Protein AF-A0A963T341-F1 (afdb_monomer_lite)

Structure (mmCIF, N/CA/C/O backbone):
data_AF-A0A963T341-F1
#
_entry.id   AF-A0A963T341-F1
#
loop_
_atom_site.group_PDB
_atom_site.id
_atom_site.type_symbol
_atom_site.label_atom_id
_atom_site.label_alt_id
_atom_site.label_comp_id
_atom_site.label_asym_id
_atom_site.label_entity_id
_atom_site.label_seq_id
_atom_site.pdbx_PDB_ins_code
_atom_site.Cartn_x
_atom_site.Cartn_y
_atom_site.Cartn_z
_atom_site.occupancy
_atom_site.B_iso_or_equiv
_atom_site.auth_seq_id
_atom_site.auth_comp_id
_atom_site.auth_asym_id
_atom_site.auth_atom_id
_atom_site.pdbx_PDB_model_num
ATOM 1 N N . MET A 1 1 ? 46.491 -10.789 -45.913 1.00 52.66 1 MET A N 1
ATOM 2 C CA . MET A 1 1 ? 45.527 -9.665 -45.898 1.00 52.66 1 MET A CA 1
ATOM 3 C C . MET A 1 1 ? 44.398 -10.041 -44.957 1.00 52.66 1 MET A C 1
ATOM 5 O O . MET A 1 1 ? 43.863 -11.130 -45.109 1.00 52.66 1 MET A O 1
ATOM 9 N N . ASN A 1 2 ? 44.123 -9.222 -43.940 1.00 70.62 2 ASN A N 1
ATOM 10 C CA . ASN A 1 2 ? 43.160 -9.547 -42.882 1.00 70.62 2 ASN A CA 1
ATOM 11 C C . ASN A 1 2 ? 41.749 -9.107 -43.310 1.00 70.62 2 ASN A C 1
ATOM 13 O O . ASN A 1 2 ? 41.614 -8.061 -43.945 1.00 70.62 2 ASN A O 1
ATOM 17 N N . ALA A 1 3 ? 40.703 -9.861 -42.967 1.00 64.12 3 ALA A N 1
ATOM 18 C CA . ALA A 1 3 ? 39.331 -9.572 -43.413 1.00 64.12 3 ALA A CA 1
ATOM 19 C C . ALA A 1 3 ? 38.858 -8.154 -43.022 1.00 64.12 3 ALA A C 1
ATOM 21 O O . ALA A 1 3 ? 38.181 -7.491 -43.803 1.00 64.12 3 ALA A O 1
ATOM 22 N N . GLN A 1 4 ? 39.313 -7.648 -41.870 1.00 62.16 4 GLN A N 1
ATOM 23 C CA . GLN A 1 4 ? 39.068 -6.272 -41.423 1.00 62.16 4 GLN A CA 1
ATOM 24 C C . GLN A 1 4 ? 39.615 -5.212 -42.390 1.00 62.16 4 GLN A C 1
ATOM 26 O O . GLN A 1 4 ? 38.908 -4.275 -42.730 1.00 62.16 4 GLN A O 1
ATOM 31 N N . SER A 1 5 ? 40.833 -5.397 -42.912 1.00 65.94 5 SER A N 1
ATOM 32 C CA . SER A 1 5 ? 41.444 -4.435 -43.845 1.00 65.94 5 SER A CA 1
ATOM 33 C C . SER A 1 5 ? 40.749 -4.376 -45.209 1.00 65.94 5 SER A C 1
ATOM 35 O O . SER A 1 5 ? 40.809 -3.355 -45.882 1.00 65.94 5 SER A O 1
ATOM 37 N N . VAL A 1 6 ? 40.069 -5.454 -45.615 1.00 65.69 6 VAL A N 1
ATOM 38 C CA . VAL A 1 6 ? 39.285 -5.492 -46.860 1.00 65.69 6 VAL A CA 1
ATOM 39 C C . VAL A 1 6 ? 37.915 -4.835 -46.656 1.00 65.69 6 VAL A C 1
ATOM 41 O O . VAL A 1 6 ? 37.439 -4.134 -47.541 1.00 65.69 6 VAL A O 1
ATOM 44 N N . LEU A 1 7 ? 37.304 -5.004 -45.480 1.00 61.38 7 LEU A N 1
ATOM 45 C CA . LEU A 1 7 ? 36.033 -4.362 -45.125 1.00 61.38 7 LEU A CA 1
ATOM 46 C C . LEU A 1 7 ? 36.165 -2.846 -44.923 1.00 61.38 7 LEU A C 1
ATOM 48 O O . LEU A 1 7 ? 35.280 -2.103 -45.352 1.00 61.38 7 LEU A O 1
ATOM 52 N N . ASP A 1 8 ? 37.276 -2.386 -44.343 1.00 66.88 8 ASP A N 1
ATOM 53 C CA . ASP A 1 8 ? 37.587 -0.955 -44.233 1.00 66.88 8 ASP A CA 1
ATOM 54 C C . ASP A 1 8 ? 37.885 -0.333 -45.606 1.00 66.88 8 ASP A C 1
ATOM 56 O O . ASP A 1 8 ? 37.411 0.760 -45.903 1.00 66.88 8 ASP A O 1
ATOM 60 N N . ALA A 1 9 ? 38.586 -1.048 -46.496 1.00 58.72 9 ALA A N 1
ATOM 61 C CA . ALA A 1 9 ? 38.889 -0.564 -47.848 1.00 58.72 9 ALA A CA 1
ATOM 62 C C . ALA A 1 9 ? 37.650 -0.440 -48.762 1.00 58.72 9 ALA A C 1
ATOM 64 O O . ALA A 1 9 ? 37.675 0.327 -49.721 1.00 58.72 9 ALA A O 1
ATOM 65 N N . ILE A 1 10 ? 36.568 -1.173 -48.468 1.00 63.72 10 ILE A N 1
ATOM 66 C CA . ILE A 1 10 ? 35.279 -1.102 -49.186 1.00 63.72 10 ILE A CA 1
ATOM 67 C C . ILE A 1 10 ? 34.326 -0.074 -48.523 1.00 63.72 10 ILE A C 1
ATOM 69 O O . ILE A 1 10 ? 33.217 0.152 -49.000 1.00 63.72 10 ILE A O 1
ATOM 73 N N . GLY A 1 11 ? 34.739 0.584 -47.428 1.00 62.91 11 GLY A N 1
ATOM 74 C CA . GLY A 1 11 ? 33.918 1.559 -46.691 1.00 62.91 11 GLY A CA 1
ATOM 75 C C . GLY A 1 11 ? 32.766 0.937 -45.887 1.00 62.91 11 GLY A C 1
ATOM 76 O O . GLY A 1 11 ? 31.965 1.651 -45.291 1.00 62.91 11 GLY A O 1
ATOM 77 N N . LEU A 1 12 ? 32.679 -0.396 -45.841 1.00 60.00 12 LEU A N 1
ATOM 78 C CA . LEU A 1 12 ? 31.634 -1.128 -45.119 1.00 60.00 12 LEU A CA 1
ATOM 79 C C . LEU A 1 12 ? 31.906 -1.204 -43.611 1.00 60.00 12 LEU A C 1
ATOM 81 O O . LEU A 1 12 ? 30.957 -1.304 -42.835 1.00 60.00 12 LEU A O 1
ATOM 85 N N . GLY A 1 13 ? 33.171 -1.125 -43.186 1.00 61.50 13 GLY A N 1
ATOM 86 C CA . GLY A 1 13 ? 33.548 -1.140 -41.767 1.00 61.50 13 GLY A CA 1
ATOM 87 C C . GLY A 1 13 ? 32.928 0.007 -40.962 1.00 61.50 13 GLY A C 1
ATOM 88 O O . GLY A 1 13 ? 32.416 -0.212 -39.865 1.00 61.50 13 GLY A O 1
ATOM 89 N N . GLU A 1 14 ? 32.879 1.212 -41.537 1.00 66.25 14 GLU A N 1
ATOM 90 C CA . GLU A 1 14 ? 32.356 2.409 -40.866 1.00 66.25 14 GLU A CA 1
ATOM 91 C C . GLU A 1 14 ? 30.817 2.429 -40.801 1.00 66.25 14 GLU A C 1
ATOM 93 O O . GLU A 1 14 ? 30.248 2.798 -39.770 1.00 66.25 14 GLU A O 1
ATOM 98 N N . LEU A 1 15 ? 30.125 1.955 -41.849 1.00 63.34 15 LEU A N 1
ATOM 99 C CA . LEU A 1 15 ? 28.662 1.808 -41.829 1.00 63.34 15 LEU A CA 1
ATOM 100 C C . LEU A 1 15 ? 28.209 0.748 -40.817 1.00 63.34 15 LEU A C 1
ATOM 102 O O . LEU A 1 15 ? 27.314 1.009 -40.013 1.00 63.34 15 LEU A O 1
ATOM 106 N N . VAL A 1 16 ? 28.858 -0.420 -40.804 1.00 69.00 16 VAL A N 1
ATOM 107 C CA . VAL A 1 16 ? 28.519 -1.503 -39.868 1.00 69.00 16 VAL A CA 1
ATOM 108 C C . VAL A 1 16 ? 28.822 -1.094 -38.423 1.00 69.00 16 VAL A C 1
ATOM 110 O O . VAL A 1 16 ? 28.018 -1.363 -37.531 1.00 69.00 16 VAL A O 1
ATOM 113 N N . ALA A 1 17 ? 29.932 -0.392 -38.172 1.00 73.25 17 ALA A N 1
ATOM 114 C CA . ALA A 1 17 ? 30.247 0.122 -36.839 1.00 73.25 17 ALA A CA 1
ATOM 115 C C . ALA A 1 17 ? 29.202 1.135 -36.343 1.00 73.25 17 ALA A C 1
ATOM 117 O O . ALA A 1 17 ? 28.817 1.100 -35.171 1.00 73.25 17 ALA A O 1
ATOM 118 N N . ARG A 1 18 ? 28.701 2.008 -37.226 1.00 79.12 18 ARG A N 1
ATOM 119 C CA . ARG A 1 18 ? 27.676 3.002 -36.883 1.00 79.12 18 ARG A CA 1
ATOM 120 C C . ARG A 1 18 ? 26.325 2.361 -36.568 1.00 79.12 18 ARG A C 1
ATOM 122 O O . ARG A 1 18 ? 25.692 2.764 -35.592 1.00 79.12 18 ARG A O 1
ATOM 129 N N . ASP A 1 19 ? 25.919 1.350 -37.332 1.00 83.44 19 ASP A N 1
ATOM 130 C CA . ASP A 1 19 ? 24.675 0.612 -37.085 1.00 83.44 19 ASP A CA 1
ATOM 131 C C . ASP A 1 19 ? 24.738 -0.179 -35.774 1.00 83.44 19 ASP A C 1
ATOM 133 O O . ASP A 1 19 ? 23.810 -0.121 -34.963 1.00 83.44 19 ASP A O 1
ATOM 137 N N . VAL A 1 20 ? 25.859 -0.853 -35.502 1.00 85.31 20 VAL A N 1
ATOM 138 C CA . VAL A 1 20 ? 26.066 -1.568 -34.232 1.00 85.31 20 VAL A CA 1
ATOM 139 C C . VAL A 1 20 ? 26.031 -0.600 -33.048 1.00 85.31 20 VAL A C 1
ATOM 141 O O . VAL A 1 20 ? 25.384 -0.886 -32.038 1.00 85.31 20 VAL A O 1
ATOM 144 N N . LEU A 1 21 ? 26.668 0.567 -33.172 1.00 84.56 21 LEU A N 1
ATOM 145 C CA . LEU A 1 21 ? 26.671 1.587 -32.125 1.00 84.56 21 LEU A CA 1
ATOM 146 C C . LEU A 1 21 ? 25.266 2.171 -31.902 1.00 84.56 21 LEU A C 1
ATOM 148 O O . LEU A 1 21 ? 24.852 2.350 -30.756 1.00 84.56 21 LEU A O 1
ATOM 152 N N . ALA A 1 22 ? 24.492 2.393 -32.966 1.00 87.25 22 ALA A N 1
ATOM 153 C CA . ALA A 1 22 ? 23.103 2.837 -32.863 1.00 87.25 22 ALA A CA 1
ATOM 154 C C . ALA A 1 22 ? 22.216 1.808 -32.139 1.00 87.25 22 ALA A C 1
ATOM 156 O O . ALA A 1 22 ? 21.442 2.175 -31.251 1.00 87.25 22 ALA A O 1
ATOM 157 N N . VAL A 1 23 ? 22.367 0.518 -32.457 1.00 90.69 23 VAL A N 1
ATOM 158 C CA . VAL A 1 23 ? 21.637 -0.568 -31.781 1.00 90.69 23 VAL A CA 1
ATOM 159 C C . VAL A 1 23 ? 22.025 -0.652 -30.305 1.00 90.69 23 VAL A C 1
ATOM 161 O O . VAL A 1 23 ? 21.148 -0.745 -29.446 1.00 90.69 23 VAL A O 1
ATOM 164 N N . GLN A 1 24 ? 23.315 -0.560 -29.978 1.00 89.75 24 GLN A N 1
ATOM 165 C CA . GLN A 1 24 ? 23.778 -0.566 -28.588 1.00 89.75 24 GLN A CA 1
ATOM 166 C C . GLN A 1 24 ? 23.231 0.623 -27.792 1.00 89.75 24 GLN A C 1
ATOM 168 O O . GLN A 1 24 ? 22.782 0.443 -26.659 1.00 89.75 24 GLN A O 1
ATOM 173 N N . LEU A 1 25 ? 23.200 1.820 -28.385 1.00 93.81 25 LEU A N 1
ATOM 174 C CA . LEU A 1 25 ? 22.600 2.995 -27.755 1.00 93.81 25 LEU A CA 1
ATOM 175 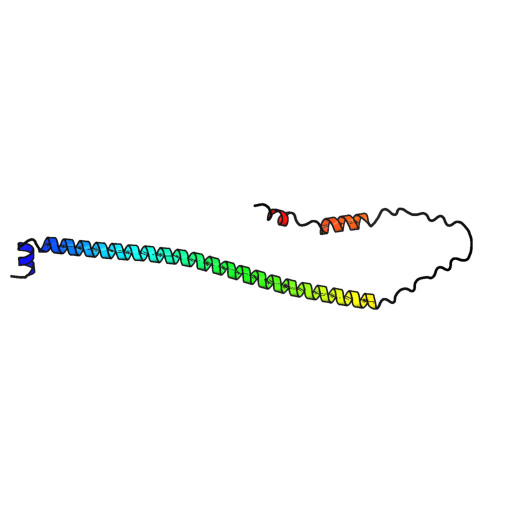C C . LEU A 1 25 ? 21.089 2.836 -27.563 1.00 93.81 25 LEU A C 1
ATOM 177 O O . LEU A 1 25 ? 20.578 3.219 -26.511 1.00 93.81 25 LEU A O 1
ATOM 181 N N . MET A 1 26 ? 20.375 2.233 -28.518 1.00 95.00 26 MET A N 1
ATOM 182 C CA . MET A 1 26 ? 18.954 1.915 -28.349 1.00 95.00 26 MET A CA 1
ATOM 183 C C . MET A 1 26 ? 18.720 0.935 -27.199 1.00 95.00 26 MET A C 1
ATOM 185 O O . MET A 1 26 ? 17.839 1.167 -26.372 1.00 95.00 26 MET A O 1
ATOM 189 N N . VAL A 1 27 ? 19.513 -0.136 -27.111 1.00 94.81 27 VAL A N 1
ATOM 190 C CA . VAL A 1 27 ? 19.407 -1.120 -26.023 1.00 94.81 27 VAL A CA 1
ATOM 191 C C . VAL A 1 27 ? 19.730 -0.473 -24.674 1.00 94.81 27 VAL A C 1
ATOM 193 O O . VAL A 1 27 ? 19.020 -0.696 -23.690 1.00 94.81 27 VAL A O 1
ATOM 196 N N . LEU A 1 28 ? 20.753 0.381 -24.615 1.00 94.69 28 LEU A N 1
ATOM 197 C CA . LEU A 1 28 ? 21.089 1.130 -23.406 1.00 94.69 28 LEU A CA 1
ATOM 198 C C . LEU A 1 28 ? 19.953 2.083 -23.006 1.00 94.69 28 LEU A C 1
ATOM 200 O O . LEU A 1 28 ? 19.531 2.097 -21.854 1.00 94.69 28 LEU A O 1
ATOM 204 N N . ALA A 1 29 ? 19.399 2.835 -23.955 1.00 94.56 29 ALA A N 1
ATOM 205 C CA . ALA A 1 29 ? 18.279 3.731 -23.687 1.00 94.56 29 ALA A CA 1
ATOM 206 C C . ALA A 1 29 ? 17.038 2.960 -23.203 1.00 94.56 29 ALA A C 1
ATOM 208 O O . ALA A 1 29 ? 16.395 3.369 -22.235 1.00 94.56 29 ALA A O 1
ATOM 209 N N . ALA A 1 30 ? 16.732 1.817 -23.822 1.00 96.19 30 ALA A N 1
ATOM 210 C CA . ALA A 1 30 ? 15.613 0.964 -23.437 1.00 96.19 30 ALA A CA 1
ATOM 211 C C . ALA A 1 30 ? 15.787 0.376 -22.028 1.00 96.19 30 ALA A C 1
ATOM 213 O O . ALA A 1 30 ? 14.843 0.377 -21.238 1.00 96.19 30 ALA A O 1
ATOM 214 N N . THR A 1 31 ? 16.991 -0.086 -21.683 1.00 96.44 31 THR A N 1
ATOM 215 C CA . THR A 1 31 ? 17.285 -0.632 -20.345 1.00 96.44 31 THR A CA 1
ATOM 216 C C . THR A 1 31 ? 17.228 0.445 -19.266 1.00 96.44 31 THR A C 1
ATOM 218 O O . THR A 1 31 ? 16.623 0.219 -18.216 1.00 96.44 31 THR A O 1
ATOM 221 N N . VAL A 1 32 ? 17.761 1.640 -19.535 1.00 96.81 32 VAL A N 1
ATOM 222 C CA . VAL A 1 32 ? 17.643 2.791 -18.627 1.00 96.81 32 VAL A CA 1
ATOM 223 C C . VAL A 1 32 ? 16.176 3.184 -18.438 1.00 96.81 32 VAL A C 1
ATOM 225 O O . VAL A 1 32 ? 15.732 3.351 -17.302 1.00 96.81 32 VAL A O 1
ATOM 228 N N . ALA A 1 33 ? 15.392 3.268 -19.515 1.00 96.88 33 ALA A N 1
ATOM 229 C CA . ALA A 1 33 ? 13.966 3.576 -19.425 1.00 96.88 33 ALA A CA 1
ATOM 230 C C . ALA A 1 33 ? 13.201 2.519 -18.610 1.00 96.88 33 ALA A C 1
ATOM 232 O O . ALA A 1 33 ? 12.435 2.867 -17.709 1.00 96.88 33 ALA A O 1
ATOM 233 N N . ALA A 1 34 ? 13.452 1.232 -18.863 1.00 96.88 34 ALA A N 1
ATOM 234 C CA . ALA A 1 34 ? 12.841 0.136 -18.115 1.00 96.88 34 ALA A CA 1
ATOM 235 C C . ALA A 1 34 ? 13.198 0.191 -16.621 1.00 96.88 34 ALA A C 1
ATOM 237 O O . ALA A 1 34 ? 12.330 -0.006 -15.767 1.00 96.88 34 ALA A O 1
ATOM 238 N N . PHE A 1 35 ? 14.451 0.517 -16.294 1.00 97.62 35 PHE A N 1
ATOM 239 C CA . PHE A 1 35 ? 14.894 0.683 -14.913 1.00 97.62 35 PHE A CA 1
ATOM 240 C C . PHE A 1 35 ? 14.167 1.837 -14.213 1.00 97.62 35 PHE A C 1
ATOM 242 O O . PHE A 1 35 ? 13.659 1.663 -13.104 1.00 97.62 35 PHE A O 1
ATOM 249 N N . VAL A 1 36 ? 14.047 2.994 -14.871 1.00 97.56 36 VAL A N 1
ATOM 250 C CA . VAL A 1 36 ? 13.330 4.158 -14.325 1.00 97.56 36 VAL A CA 1
ATOM 251 C C . VAL A 1 36 ? 11.850 3.841 -14.094 1.00 97.56 36 VAL A C 1
ATOM 253 O O . VAL A 1 36 ? 11.310 4.173 -13.037 1.00 97.56 36 VAL A O 1
ATOM 256 N N . ILE A 1 37 ? 11.199 3.155 -15.038 1.00 96.94 37 ILE A N 1
ATOM 257 C CA . ILE A 1 37 ? 9.796 2.734 -14.899 1.00 96.94 37 ILE A CA 1
ATOM 258 C C . ILE A 1 37 ? 9.639 1.762 -13.723 1.00 96.94 37 ILE A C 1
ATOM 260 O O . ILE A 1 37 ? 8.752 1.947 -12.887 1.00 96.94 37 ILE A O 1
ATOM 264 N N . SER A 1 38 ? 10.519 0.764 -13.614 1.00 96.56 38 SER A N 1
ATOM 265 C CA . SER A 1 38 ? 10.519 -0.194 -12.502 1.00 96.56 38 SER A CA 1
ATOM 266 C C . SER A 1 38 ? 10.685 0.506 -11.149 1.00 96.56 38 SER A C 1
ATOM 268 O O . SER A 1 38 ? 9.920 0.260 -10.212 1.00 96.56 38 SER A O 1
ATOM 270 N N . LEU A 1 39 ? 11.612 1.466 -11.061 1.00 97.06 39 LEU A N 1
ATOM 271 C CA . LEU A 1 39 ? 11.823 2.262 -9.855 1.00 97.06 39 LEU A CA 1
ATOM 272 C C . LEU A 1 39 ? 10.585 3.099 -9.500 1.00 97.06 39 LEU A C 1
ATOM 274 O O . LEU A 1 39 ? 10.187 3.151 -8.334 1.00 97.06 39 LEU A O 1
ATOM 278 N N . ALA A 1 40 ? 9.938 3.719 -10.488 1.00 96.06 40 ALA A N 1
ATOM 279 C CA . ALA A 1 40 ? 8.714 4.485 -10.271 1.00 96.06 40 ALA A CA 1
ATOM 280 C C . ALA A 1 40 ? 7.582 3.599 -9.720 1.00 96.06 40 ALA A C 1
ATOM 282 O O . ALA A 1 40 ? 6.924 3.971 -8.741 1.00 96.06 40 ALA A O 1
ATOM 283 N N . LEU A 1 41 ? 7.400 2.401 -10.284 1.00 96.06 41 LEU A N 1
ATOM 284 C CA . LEU A 1 41 ? 6.432 1.418 -9.792 1.00 96.06 41 LEU A CA 1
ATOM 285 C C . LEU A 1 41 ? 6.755 0.970 -8.360 1.00 96.06 41 LEU A C 1
ATOM 287 O O . LEU A 1 41 ? 5.856 0.930 -7.518 1.00 96.06 41 LEU A O 1
ATOM 291 N N . ALA A 1 42 ? 8.029 0.721 -8.044 1.00 94.81 42 ALA A N 1
ATOM 292 C CA . ALA A 1 42 ? 8.465 0.365 -6.695 1.00 94.81 42 ALA A CA 1
ATOM 293 C C . ALA A 1 42 ? 8.169 1.477 -5.672 1.00 94.81 42 ALA A C 1
ATOM 295 O O . ALA A 1 42 ? 7.735 1.195 -4.551 1.00 94.81 42 ALA A O 1
ATOM 296 N N . VAL A 1 43 ? 8.332 2.749 -6.050 1.00 95.19 43 VAL A N 1
ATOM 297 C CA . VAL A 1 43 ? 7.984 3.896 -5.193 1.00 95.19 43 VAL A CA 1
ATOM 298 C C . VAL A 1 43 ? 6.474 3.972 -4.954 1.00 95.19 43 VAL A C 1
ATOM 300 O O . VAL A 1 43 ? 6.043 4.182 -3.814 1.00 95.19 43 VAL A O 1
ATOM 303 N N . VAL A 1 44 ? 5.656 3.779 -5.992 1.00 94.88 44 VAL A N 1
ATOM 304 C CA . VAL A 1 44 ? 4.188 3.776 -5.867 1.00 94.88 44 VAL A CA 1
ATOM 305 C C . VAL A 1 44 ? 3.720 2.618 -4.980 1.00 94.88 44 VAL A C 1
ATOM 307 O O . VAL A 1 44 ? 2.949 2.846 -4.044 1.00 94.88 44 VAL A O 1
ATOM 310 N N . ALA A 1 45 ? 4.251 1.414 -5.199 1.00 92.69 45 ALA A N 1
ATOM 311 C CA . ALA A 1 45 ? 3.970 0.236 -4.379 1.00 92.69 45 ALA A CA 1
ATOM 312 C C . ALA A 1 45 ? 4.417 0.426 -2.918 1.00 92.69 45 ALA A C 1
ATOM 314 O O . ALA A 1 45 ? 3.695 0.092 -1.982 1.00 92.69 45 ALA A O 1
ATOM 315 N N . SER A 1 46 ? 5.573 1.051 -2.691 1.00 91.62 46 SER A N 1
ATOM 316 C CA . SER A 1 46 ? 6.053 1.352 -1.336 1.00 91.62 46 SER A CA 1
ATOM 317 C C . SER A 1 46 ? 5.130 2.333 -0.608 1.00 91.62 46 SER A C 1
ATOM 319 O O . SER A 1 46 ? 4.879 2.201 0.592 1.00 91.62 46 SER A O 1
ATOM 321 N N . ARG A 1 47 ? 4.596 3.331 -1.322 1.00 91.19 47 ARG A N 1
ATOM 322 C CA . ARG A 1 47 ? 3.643 4.294 -0.751 1.00 91.19 47 ARG A CA 1
ATOM 323 C C . ARG A 1 47 ? 2.312 3.631 -0.405 1.0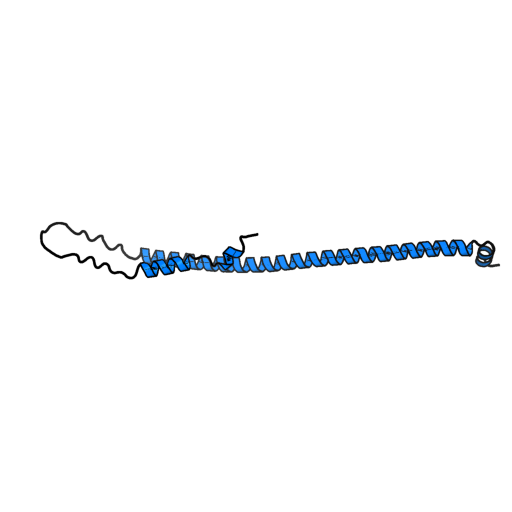0 91.19 47 ARG A C 1
ATOM 325 O O . ARG A 1 47 ? 1.775 3.921 0.667 1.00 91.19 47 ARG A O 1
ATOM 332 N N . SER A 1 48 ? 1.791 2.754 -1.263 1.00 87.00 48 SER A N 1
ATOM 333 C CA . SER A 1 48 ? 0.548 2.026 -0.982 1.00 87.00 48 SER A CA 1
ATOM 334 C C . SER A 1 48 ? 0.719 1.061 0.192 1.00 87.00 48 SER A C 1
ATOM 336 O O . SER A 1 48 ? -0.099 1.089 1.111 1.00 87.00 48 SER A O 1
ATOM 338 N N . ALA A 1 49 ? 1.827 0.316 0.246 1.00 88.94 49 ALA A N 1
ATOM 339 C CA . ALA A 1 49 ? 2.146 -0.581 1.355 1.00 88.94 49 ALA A CA 1
ATOM 340 C C . ALA A 1 49 ? 2.232 0.162 2.698 1.00 88.94 49 ALA A C 1
ATOM 342 O O . ALA A 1 49 ? 1.654 -0.274 3.692 1.00 88.94 49 ALA A O 1
ATOM 343 N N . ARG A 1 50 ? 2.876 1.338 2.733 1.00 89.44 50 ARG A N 1
ATOM 344 C CA . ARG A 1 50 ? 2.935 2.173 3.949 1.00 89.44 50 ARG A CA 1
ATOM 345 C C . ARG A 1 50 ? 1.556 2.662 4.392 1.00 89.44 50 ARG A C 1
ATOM 347 O O . ARG A 1 50 ? 1.286 2.696 5.589 1.00 89.44 50 ARG A O 1
ATOM 354 N N . ARG A 1 51 ? 0.685 3.050 3.453 1.00 86.69 51 ARG A N 1
ATOM 355 C CA . ARG A 1 51 ? -0.694 3.462 3.771 1.00 86.69 51 ARG A CA 1
ATOM 356 C C . ARG A 1 51 ? -1.514 2.295 4.316 1.00 86.69 51 ARG A C 1
ATOM 358 O O . ARG A 1 51 ? -2.181 2.468 5.329 1.00 86.69 51 ARG A O 1
ATOM 365 N N . ALA A 1 52 ? -1.406 1.120 3.700 1.00 81.88 52 ALA A N 1
ATOM 366 C CA . ALA A 1 52 ? -2.064 -0.093 4.177 1.00 81.88 52 ALA A CA 1
ATOM 367 C C . ALA A 1 52 ? -1.570 -0.498 5.577 1.00 81.88 52 ALA A C 1
ATOM 369 O O . ALA A 1 52 ? -2.377 -0.824 6.442 1.00 81.88 52 ALA A O 1
ATOM 370 N N . GLY A 1 53 ? -0.260 -0.402 5.829 1.00 86.25 53 GLY A N 1
ATOM 371 C CA . GLY A 1 53 ? 0.323 -0.667 7.146 1.00 86.25 53 GLY A CA 1
ATOM 372 C C . GLY A 1 53 ? -0.206 0.271 8.233 1.00 86.25 53 GLY A C 1
ATOM 373 O O . GLY A 1 53 ? -0.567 -0.193 9.310 1.00 86.25 53 GLY A O 1
ATOM 374 N N . ARG A 1 54 ? -0.327 1.575 7.942 1.00 89.94 54 ARG A N 1
ATOM 375 C CA . ARG A 1 54 ? -0.932 2.541 8.878 1.00 89.94 54 ARG A CA 1
ATOM 376 C C . ARG A 1 54 ? -2.402 2.239 9.143 1.00 89.94 54 ARG A C 1
ATOM 378 O O . ARG A 1 54 ? -2.787 2.148 10.297 1.00 89.94 54 ARG A O 1
ATOM 385 N N . ALA A 1 55 ? -3.184 1.990 8.093 1.00 84.50 55 ALA A N 1
ATOM 386 C CA . ALA A 1 55 ? -4.596 1.640 8.241 1.00 84.50 55 ALA A CA 1
ATOM 387 C C . ALA A 1 55 ? -4.794 0.378 9.099 1.00 84.50 55 ALA A C 1
ATOM 389 O O . ALA A 1 55 ? -5.734 0.301 9.885 1.00 84.50 55 ALA A O 1
ATOM 390 N N . ARG A 1 56 ? -3.885 -0.599 8.987 1.00 89.31 56 ARG A N 1
ATOM 391 C CA . ARG A 1 56 ? -3.891 -1.794 9.834 1.00 89.31 56 ARG A CA 1
ATOM 392 C C . ARG A 1 56 ? -3.572 -1.473 11.297 1.00 89.31 56 ARG A C 1
ATOM 394 O O . ARG A 1 56 ? -4.278 -1.955 12.174 1.00 89.31 56 ARG A O 1
ATOM 401 N N . ALA A 1 57 ? -2.567 -0.638 11.557 1.00 90.00 57 ALA A N 1
ATOM 402 C CA . ALA A 1 57 ? -2.224 -0.206 12.915 1.00 90.00 57 ALA A CA 1
ATOM 403 C C . ALA A 1 57 ? -3.357 0.602 13.579 1.00 90.00 57 ALA A C 1
ATOM 405 O O . ALA A 1 57 ? -3.662 0.404 14.758 1.00 90.00 57 ALA A O 1
ATOM 406 N N . ASP A 1 58 ? -4.022 1.466 12.810 1.00 91.12 58 ASP A N 1
ATOM 407 C CA . ASP A 1 58 ? -5.188 2.216 13.276 1.00 91.12 58 ASP A CA 1
ATOM 408 C C . ASP A 1 58 ? -6.332 1.250 13.625 1.00 91.12 58 ASP A C 1
ATOM 410 O O . ASP A 1 58 ? -6.902 1.330 14.713 1.00 91.12 58 ASP A O 1
ATOM 414 N N . ALA A 1 59 ? -6.622 0.276 12.754 1.00 89.75 59 ALA A N 1
ATOM 415 C CA . ALA A 1 59 ? -7.648 -0.739 12.998 1.00 89.75 59 ALA A CA 1
ATOM 416 C C . ALA A 1 59 ? -7.363 -1.588 14.250 1.00 89.75 59 ALA A C 1
ATOM 418 O O . ALA A 1 59 ? -8.271 -1.835 15.043 1.00 89.75 59 ALA A O 1
ATOM 419 N N . GLU A 1 60 ? -6.111 -1.997 14.472 1.00 92.94 60 GLU A N 1
ATOM 420 C CA . GLU A 1 60 ? -5.702 -2.714 15.689 1.00 92.94 60 GLU A CA 1
ATOM 421 C C . GLU A 1 60 ? -5.912 -1.867 16.954 1.00 92.94 60 GLU A C 1
ATOM 423 O O . GLU A 1 60 ? -6.349 -2.383 17.985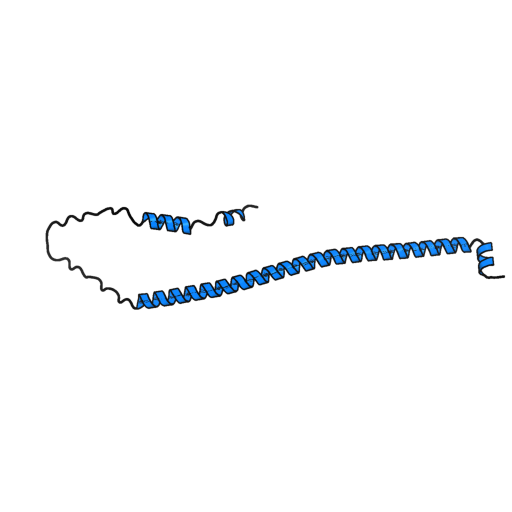 1.00 92.94 60 GLU A O 1
ATOM 428 N N . THR A 1 61 ? -5.668 -0.558 16.869 1.00 92.75 61 THR A N 1
ATOM 429 C CA . THR A 1 61 ? -5.899 0.378 17.978 1.00 92.75 61 THR A CA 1
ATOM 430 C C . THR A 1 61 ? -7.391 0.517 18.288 1.00 92.75 61 THR A C 1
ATOM 432 O O . THR A 1 61 ? -7.788 0.435 19.453 1.00 92.75 61 THR A O 1
ATOM 435 N N . PHE A 1 62 ? -8.236 0.649 17.259 1.00 90.31 62 PHE A N 1
ATOM 436 C CA . PHE A 1 62 ? -9.692 0.682 17.430 1.00 90.31 62 PHE A CA 1
ATOM 437 C C . PHE A 1 62 ? -10.242 -0.619 18.017 1.00 90.31 62 PHE A C 1
ATOM 439 O O . PHE A 1 62 ? -11.117 -0.566 18.878 1.00 90.31 62 PHE A O 1
ATOM 446 N N . LEU A 1 63 ? -9.721 -1.777 17.603 1.00 92.69 63 LEU A N 1
ATOM 447 C CA . LEU A 1 63 ? -10.140 -3.068 18.154 1.00 92.69 63 LEU A CA 1
ATOM 448 C C . LEU A 1 63 ? -9.821 -3.191 19.646 1.00 92.69 63 LEU A C 1
ATOM 450 O O . LEU A 1 63 ? -10.679 -3.644 20.400 1.00 92.69 63 LEU A O 1
ATOM 454 N N . ARG A 1 64 ? -8.634 -2.754 20.088 1.00 92.31 64 ARG A N 1
ATOM 455 C CA . ARG A 1 64 ? -8.287 -2.742 21.521 1.00 92.31 64 ARG A CA 1
ATOM 456 C C . ARG A 1 64 ? -9.210 -1.823 22.314 1.00 92.31 64 ARG A C 1
ATOM 458 O O . ARG A 1 64 ? -9.793 -2.254 23.299 1.00 92.31 64 ARG A O 1
ATOM 465 N N . SER A 1 65 ? -9.430 -0.601 21.828 1.00 92.06 65 SER A N 1
ATOM 466 C CA . SER A 1 65 ? -10.356 0.334 22.477 1.00 92.06 65 SER A CA 1
ATOM 467 C C . SER A 1 65 ? -11.784 -0.219 22.544 1.00 92.06 65 SER A C 1
ATOM 469 O O . SER A 1 65 ? -12.447 -0.081 23.568 1.00 92.06 65 SER A O 1
ATOM 471 N N . ALA A 1 66 ? -12.257 -0.883 21.486 1.00 88.75 66 ALA A N 1
ATOM 472 C CA . ALA A 1 66 ? -13.570 -1.519 21.485 1.00 88.75 66 ALA A CA 1
ATOM 473 C C . ALA A 1 66 ? -13.659 -2.661 22.511 1.00 88.75 66 ALA A C 1
ATOM 475 O O . ALA A 1 66 ? -14.686 -2.805 23.172 1.00 88.75 66 ALA A O 1
ATOM 476 N N . GLN A 1 67 ? -12.594 -3.451 22.675 1.00 93.44 67 GLN A N 1
ATOM 477 C CA . GLN A 1 67 ? -12.530 -4.493 23.703 1.00 93.44 67 GLN A CA 1
ATOM 478 C C . GLN A 1 67 ? -12.602 -3.902 25.113 1.00 93.44 67 GLN A C 1
ATOM 480 O O . GLN A 1 67 ? -13.386 -4.394 25.926 1.00 93.44 67 GLN A O 1
ATOM 485 N N . ASP A 1 68 ? -11.863 -2.825 25.381 1.00 94.00 68 ASP A N 1
ATOM 486 C CA . ASP A 1 68 ? -11.885 -2.144 26.680 1.00 94.00 68 ASP A CA 1
ATOM 487 C C . ASP A 1 68 ? -13.289 -1.609 27.007 1.00 94.00 68 ASP A C 1
ATOM 489 O O . ASP A 1 68 ? -13.811 -1.853 28.097 1.00 94.00 68 ASP A O 1
ATOM 493 N N . ILE A 1 69 ? -13.957 -0.981 26.032 1.00 91.31 69 ILE A N 1
ATOM 494 C CA . ILE A 1 69 ? -15.333 -0.478 26.185 1.00 91.31 69 ILE A CA 1
ATOM 495 C C . ILE A 1 69 ? -16.315 -1.619 26.471 1.00 91.31 69 ILE A C 1
ATOM 497 O O . ILE A 1 69 ? -17.208 -1.472 27.302 1.00 91.31 69 ILE A O 1
ATOM 501 N N . VAL A 1 70 ? -16.175 -2.770 25.808 1.00 92.38 70 VAL A N 1
ATOM 502 C CA . VAL A 1 70 ? -17.042 -3.933 26.064 1.00 92.38 70 VAL A CA 1
ATOM 503 C C . VAL A 1 70 ? -16.847 -4.462 27.486 1.00 92.38 70 VAL A C 1
ATOM 505 O O . VAL A 1 70 ? -17.824 -4.835 28.142 1.00 92.38 70 VAL A O 1
ATOM 508 N N . VAL A 1 71 ? -15.609 -4.482 27.986 1.00 94.44 71 VAL A N 1
ATOM 509 C CA . VAL A 1 71 ? -15.319 -4.873 29.372 1.00 94.44 71 VAL A CA 1
ATOM 510 C C . VAL A 1 71 ? -15.950 -3.884 30.352 1.00 94.44 71 VAL A C 1
ATOM 512 O O . VAL A 1 71 ? -16.629 -4.317 31.285 1.00 94.44 71 VAL A O 1
ATOM 515 N N . GLU A 1 72 ? -15.796 -2.582 30.120 1.00 91.44 72 GLU A N 1
ATOM 516 C CA . GLU A 1 72 ? -16.394 -1.534 30.953 1.00 91.44 72 GLU A CA 1
ATOM 517 C C . GLU A 1 72 ? -17.929 -1.615 30.947 1.00 91.44 72 GLU A C 1
ATOM 519 O O . GLU A 1 72 ? -18.558 -1.668 32.005 1.00 91.44 72 GLU A O 1
ATOM 524 N N . ALA A 1 73 ? -18.545 -1.749 29.771 1.00 88.69 73 ALA A N 1
ATOM 525 C CA . ALA A 1 73 ? -19.990 -1.910 29.631 1.00 88.69 73 ALA A CA 1
ATOM 526 C C . ALA A 1 73 ? -20.506 -3.145 30.387 1.00 88.69 73 ALA A C 1
ATOM 528 O O . ALA A 1 73 ? -21.551 -3.091 31.042 1.00 88.69 73 ALA A O 1
ATOM 529 N N . ARG A 1 74 ? -19.757 -4.255 30.361 1.00 88.81 74 ARG A N 1
ATOM 530 C CA . ARG A 1 74 ? -20.105 -5.469 31.112 1.00 88.81 74 ARG A CA 1
ATOM 531 C C . ARG A 1 74 ? -20.007 -5.260 32.623 1.00 88.81 74 ARG A C 1
ATOM 533 O O . ARG A 1 74 ? -20.846 -5.777 33.361 1.00 88.81 74 ARG A O 1
ATOM 540 N N . GLN A 1 75 ? -19.016 -4.504 33.091 1.00 92.88 75 GLN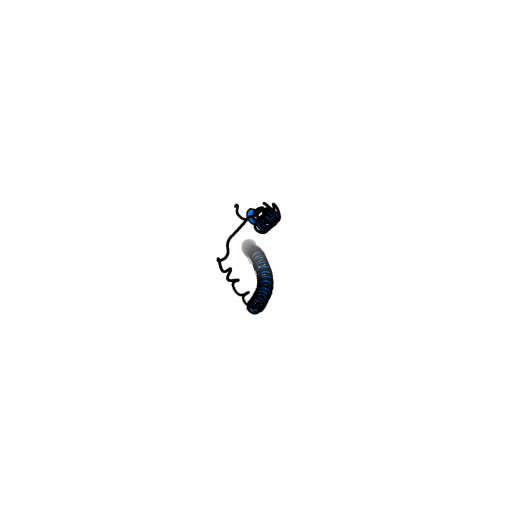 A N 1
ATOM 541 C CA . GLN A 1 75 ? -18.893 -4.146 34.505 1.00 92.88 75 GLN A CA 1
ATOM 542 C C . GLN A 1 75 ? -20.042 -3.240 34.959 1.00 92.88 75 GLN A C 1
ATOM 544 O O . GLN A 1 75 ? -20.615 -3.486 36.022 1.00 92.88 75 GLN A O 1
ATOM 549 N N . ILE A 1 76 ? -20.419 -2.252 34.141 1.00 90.38 76 ILE A N 1
ATOM 550 C CA . ILE A 1 76 ? -21.566 -1.373 34.399 1.00 90.38 76 ILE A CA 1
ATOM 551 C C . ILE A 1 76 ? -22.855 -2.195 34.479 1.00 90.38 76 ILE A C 1
ATOM 553 O O . ILE A 1 76 ? -23.585 -2.071 35.460 1.00 90.38 76 ILE A O 1
ATOM 557 N N . SER A 1 77 ? -23.100 -3.089 33.514 1.00 88.62 77 SER A N 1
ATOM 558 C CA . SER A 1 77 ? -24.266 -3.986 33.536 1.00 88.62 77 SER A CA 1
ATOM 559 C C . SER A 1 77 ? -24.314 -4.803 34.826 1.00 88.62 77 SER A C 1
ATOM 561 O O . SER A 1 77 ? -25.322 -4.797 35.525 1.00 88.62 77 SER A O 1
ATOM 563 N N . ALA A 1 78 ? -23.196 -5.425 35.212 1.00 90.38 78 ALA A N 1
ATOM 564 C CA . ALA A 1 78 ? -23.128 -6.200 36.447 1.00 90.38 78 ALA A CA 1
ATOM 565 C C . ALA A 1 78 ? -23.345 -5.337 37.706 1.00 90.38 78 ALA A C 1
ATOM 567 O O . ALA A 1 78 ? -23.848 -5.830 38.717 1.00 90.38 78 ALA A O 1
ATOM 568 N N . HIS A 1 79 ? -22.948 -4.062 37.681 1.00 89.81 79 HIS A N 1
ATOM 569 C CA . HIS A 1 79 ? -23.190 -3.138 38.786 1.00 89.81 79 HIS A CA 1
ATOM 570 C C . HIS A 1 79 ? -24.673 -2.765 38.900 1.00 89.81 79 HIS A C 1
ATOM 572 O O . HIS A 1 79 ? -25.209 -2.766 40.010 1.00 89.81 79 HIS A O 1
ATOM 578 N N . ILE A 1 80 ? -25.334 -2.511 37.766 1.00 87.44 80 ILE A N 1
ATOM 579 C CA . ILE A 1 80 ? -26.779 -2.261 37.693 1.00 87.44 80 ILE A CA 1
ATOM 580 C C . ILE A 1 80 ? -27.541 -3.479 38.211 1.00 87.44 80 ILE A C 1
ATOM 582 O O . ILE A 1 80 ? -28.374 -3.326 39.099 1.00 87.44 80 ILE A O 1
ATOM 586 N N . ASP A 1 81 ? -27.201 -4.686 37.758 1.00 88.50 81 ASP A N 1
ATOM 587 C CA . ASP A 1 81 ? -27.872 -5.915 38.197 1.00 88.50 81 ASP A CA 1
ATOM 588 C C . ASP A 1 81 ? -27.778 -6.103 39.720 1.00 88.50 81 ASP A C 1
ATOM 590 O O . ASP A 1 81 ? -28.768 -6.418 40.383 1.00 88.50 81 ASP A O 1
ATOM 594 N N . ARG A 1 82 ? -26.609 -5.829 40.319 1.00 84.31 82 ARG A N 1
ATOM 595 C CA . ARG A 1 82 ? -26.430 -5.869 41.783 1.00 84.31 82 ARG A CA 1
ATOM 596 C C . ARG A 1 82 ? -27.173 -4.750 42.512 1.00 84.31 82 ARG A 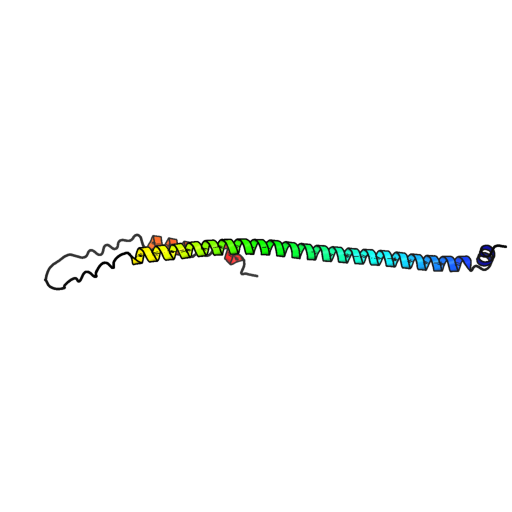C 1
ATOM 598 O O . ARG A 1 82 ? -27.603 -4.950 43.647 1.00 84.31 82 ARG A O 1
ATOM 605 N N . ALA A 1 83 ? -27.267 -3.557 41.931 1.00 81.31 83 ALA A N 1
ATOM 606 C CA . ALA A 1 83 ? -28.033 -2.458 42.513 1.00 81.31 83 ALA A CA 1
ATOM 607 C C . ALA A 1 83 ? -29.531 -2.786 42.504 1.00 81.31 83 ALA A C 1
ATOM 609 O O . ALA A 1 83 ? -30.168 -2.709 43.551 1.00 81.31 83 ALA A O 1
ATOM 610 N N . THR A 1 84 ? -30.050 -3.270 41.376 1.00 82.62 84 THR A N 1
ATOM 611 C CA . THR A 1 84 ? -31.436 -3.727 41.236 1.00 82.62 84 THR A CA 1
ATOM 612 C C . THR A 1 84 ? -31.748 -4.878 42.187 1.00 82.62 84 THR A C 1
ATOM 614 O O . THR A 1 84 ? -32.770 -4.836 42.864 1.00 82.62 84 THR A O 1
ATOM 617 N N . ALA A 1 85 ? -30.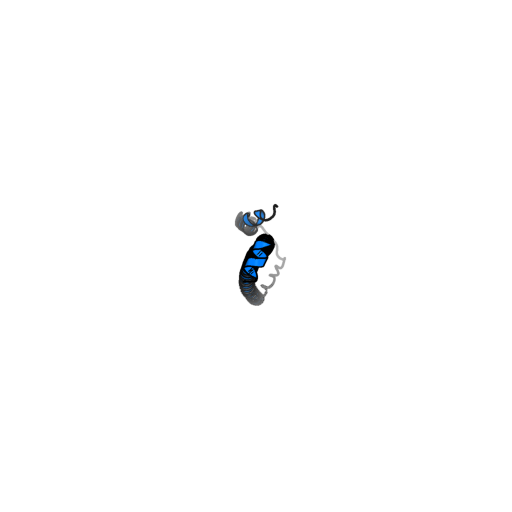857 -5.866 42.321 1.00 77.38 85 ALA A N 1
ATOM 618 C CA . ALA A 1 85 ? -31.039 -6.964 43.271 1.00 77.38 85 ALA A CA 1
ATOM 619 C C . ALA A 1 85 ? -31.098 -6.479 44.732 1.00 77.38 85 ALA A C 1
ATOM 621 O O . ALA A 1 85 ? -31.946 -6.939 45.493 1.00 77.38 85 ALA A O 1
ATOM 622 N N . ARG A 1 86 ? -30.253 -5.509 45.120 1.00 73.31 86 ARG A N 1
ATOM 623 C CA . ARG A 1 86 ? -30.306 -4.884 46.457 1.00 73.31 86 ARG A CA 1
ATOM 624 C C . ARG A 1 86 ? -31.582 -4.068 46.672 1.00 73.31 86 ARG A C 1
ATOM 626 O O . ARG A 1 86 ? -32.143 -4.100 47.763 1.00 73.31 86 ARG A O 1
ATOM 633 N N . SER A 1 87 ? -32.057 -3.360 45.652 1.00 63.41 87 SER A N 1
ATOM 634 C CA . SER A 1 87 ? -33.321 -2.621 45.723 1.00 63.41 87 SER A CA 1
ATOM 635 C C . SER A 1 87 ? -34.540 -3.546 45.768 1.00 63.41 87 SER A C 1
ATOM 637 O O . SER A 1 87 ? -35.504 -3.219 46.445 1.00 63.41 87 SER A O 1
ATOM 639 N N . ALA A 1 88 ? -34.493 -4.715 45.125 1.00 60.97 88 ALA A N 1
ATOM 640 C CA . ALA A 1 88 ? -35.564 -5.711 45.178 1.00 60.97 88 ALA A CA 1
ATOM 641 C C . ALA A 1 88 ? -35.688 -6.401 46.551 1.00 60.97 88 ALA A C 1
ATOM 643 O O . ALA A 1 88 ? -36.755 -6.904 46.887 1.00 60.97 88 ALA A O 1
ATOM 644 N N . THR A 1 89 ? -34.619 -6.408 47.356 1.00 58.22 89 THR A N 1
ATOM 645 C CA . THR A 1 89 ? -34.656 -6.857 48.760 1.00 58.22 89 THR A CA 1
ATOM 646 C C . THR A 1 89 ? -35.134 -5.785 49.742 1.00 58.22 89 THR A C 1
ATOM 648 O O . THR A 1 89 ? -35.312 -6.088 50.919 1.00 58.22 89 THR A O 1
ATOM 651 N N . VAL A 1 90 ? -35.351 -4.541 49.292 1.00 56.72 90 VAL A N 1
ATOM 652 C CA . VAL A 1 90 ? -36.039 -3.531 50.103 1.00 56.72 90 VAL A CA 1
ATOM 653 C C . VAL A 1 90 ? -37.527 -3.857 50.049 1.00 56.72 90 VAL A C 1
ATOM 655 O O . VAL A 1 90 ? -38.188 -3.661 49.032 1.00 56.72 90 VAL A O 1
ATOM 658 N N . GLU A 1 91 ? -38.022 -4.419 51.145 1.00 56.41 91 GLU A N 1
ATOM 659 C CA . GLU A 1 91 ? -39.426 -4.746 51.372 1.00 56.41 91 GLU A CA 1
ATOM 660 C C . GLU A 1 91 ? -40.314 -3.544 50.987 1.00 56.41 91 GLU A C 1
ATOM 662 O O . GLU A 1 91 ? -39.998 -2.411 51.372 1.00 56.41 91 GLU A O 1
ATOM 667 N N . PRO A 1 92 ? -41.388 -3.729 50.194 1.00 55.38 92 PRO A N 1
ATOM 668 C CA . PRO A 1 92 ? -42.262 -2.624 49.834 1.00 55.38 92 PRO A CA 1
ATOM 669 C C . PRO A 1 92 ? -42.843 -2.046 51.122 1.00 55.38 92 PRO A C 1
ATOM 671 O O . PRO A 1 92 ? -43.604 -2.717 51.816 1.00 55.38 92 PRO A O 1
ATOM 674 N N . ILE A 1 93 ? -42.470 -0.802 51.442 1.00 63.66 93 ILE A N 1
ATOM 675 C CA . ILE A 1 93 ? -43.074 -0.038 52.534 1.00 63.66 93 ILE A CA 1
ATOM 676 C C . ILE A 1 93 ? -44.582 -0.101 52.300 1.00 63.66 93 ILE A C 1
ATOM 678 O O . ILE A 1 93 ? -45.081 0.413 51.295 1.00 63.66 93 ILE A O 1
ATOM 682 N N . ALA A 1 94 ? -45.283 -0.819 53.180 1.00 55.94 94 ALA A N 1
ATOM 683 C CA . ALA A 1 94 ? -46.707 -1.066 53.046 1.00 55.94 94 ALA A CA 1
ATOM 684 C C . ALA A 1 94 ? -47.432 0.273 52.834 1.00 55.94 94 ALA A C 1
ATOM 686 O O . ALA A 1 94 ? -47.113 1.246 53.526 1.00 55.94 94 ALA A O 1
ATOM 687 N N . PRO A 1 95 ? -48.392 0.364 51.893 1.00 59.41 95 PRO A N 1
ATOM 688 C CA . PRO A 1 95 ? -49.121 1.601 51.682 1.00 59.41 95 PRO A CA 1
ATOM 689 C C . PRO A 1 95 ? -49.837 1.951 52.984 1.00 59.41 95 PRO A C 1
ATOM 691 O O . PRO A 1 95 ? -50.730 1.225 53.429 1.00 59.41 95 PRO A O 1
ATOM 694 N N . VAL A 1 96 ? -49.420 3.056 53.604 1.00 58.88 96 VAL A N 1
ATOM 695 C CA . VAL A 1 96 ? -50.075 3.626 54.778 1.00 58.88 96 VAL A CA 1
ATOM 696 C C . VAL A 1 96 ? -51.510 3.940 54.366 1.00 58.88 96 VAL A C 1
ATOM 698 O O . VAL A 1 96 ? -51.778 4.920 53.671 1.00 58.88 96 VAL A O 1
ATOM 701 N N . ARG A 1 97 ? -52.449 3.064 54.737 1.00 50.50 97 ARG A N 1
ATOM 702 C CA . ARG A 1 97 ? -53.880 3.303 54.558 1.00 50.50 97 ARG A CA 1
ATOM 703 C C . ARG A 1 97 ? -54.286 4.385 55.547 1.00 50.50 97 ARG A C 1
ATOM 705 O O . ARG A 1 97 ? -54.605 4.093 56.694 1.00 50.50 97 ARG A O 1
ATOM 712 N N . VAL A 1 98 ? -54.259 5.634 55.099 1.00 49.47 98 VAL A N 1
ATOM 713 C CA . VAL A 1 98 ? -54.848 6.750 55.840 1.00 49.47 98 VAL A CA 1
ATOM 714 C C . VAL A 1 98 ? -56.364 6.563 55.795 1.00 49.47 98 VAL A C 1
ATOM 716 O O . VAL A 1 98 ? -57.014 6.832 54.785 1.00 49.47 98 VAL A O 1
ATOM 719 N N . SER A 1 99 ? -56.933 6.012 56.865 1.00 43.16 99 SER A N 1
ATOM 720 C CA . SER A 1 99 ? -58.378 5.902 57.040 1.00 43.16 99 SER A CA 1
ATOM 721 C C . SER A 1 99 ? -58.961 7.296 57.246 1.00 43.16 99 SER A C 1
ATOM 723 O O . SER A 1 99 ? -58.791 7.906 58.300 1.00 43.16 99 SER A O 1
ATOM 725 N N . ALA A 1 100 ? -59.656 7.800 56.230 1.00 48.78 100 ALA A N 1
ATOM 726 C CA . ALA A 1 100 ? -60.429 9.030 56.298 1.00 48.78 100 ALA A CA 1
ATOM 727 C C . ALA A 1 100 ? -61.673 8.828 57.176 1.00 48.78 100 ALA A C 1
ATOM 729 O O . ALA A 1 100 ? -62.762 8.582 56.659 1.00 48.78 100 ALA A O 1
ATOM 730 N N . ARG A 1 101 ? -61.522 8.892 58.502 1.00 47.22 101 ARG A N 1
ATOM 731 C CA . ARG A 1 101 ? -62.650 9.108 59.415 1.00 47.22 101 ARG A CA 1
ATOM 732 C C . ARG A 1 101 ? -62.174 9.559 60.791 1.00 47.22 101 ARG A C 1
ATOM 734 O O . ARG A 1 101 ? -62.033 8.740 61.681 1.00 47.22 101 ARG A O 1
ATOM 741 N N . GLU A 1 102 ? -61.949 10.858 60.933 1.00 38.88 102 GLU A N 1
ATOM 742 C CA . GLU A 1 102 ? -62.456 11.673 62.044 1.00 38.88 102 GLU A CA 1
ATOM 743 C C . GLU A 1 102 ? -62.082 13.139 61.803 1.00 38.88 102 GLU A C 1
ATOM 745 O O . GLU A 1 102 ? -61.083 13.473 61.172 1.00 38.88 102 GLU A O 1
ATOM 750 N N . THR A 1 103 ? -63.003 14.011 62.174 1.00 44.16 103 THR A N 1
ATOM 751 C CA . THR A 1 103 ? -63.163 15.382 61.700 1.00 44.16 103 THR A CA 1
ATOM 752 C C . THR A 1 103 ? -62.455 16.416 62.585 1.00 44.16 103 THR A C 1
ATOM 754 O O . THR A 1 103 ? -62.611 16.374 63.801 1.00 44.16 103 THR A O 1
ATOM 757 N N . THR A 1 104 ? -61.858 17.423 61.918 1.00 41.91 104 THR A N 1
ATOM 758 C CA . THR A 1 104 ? -61.601 18.842 62.317 1.00 41.91 104 THR A CA 1
ATOM 759 C C . THR A 1 104 ? -60.510 19.188 63.354 1.00 41.91 104 THR A C 1
ATOM 761 O O . THR A 1 104 ? -60.275 18.390 64.252 1.00 41.91 104 THR A O 1
ATOM 764 N N . PRO A 1 105 ? -59.954 20.432 63.362 1.00 47.97 105 PRO A N 1
ATOM 765 C CA . PRO A 1 105 ? -59.759 21.433 62.291 1.00 47.97 105 PRO A CA 1
ATOM 766 C C . PRO A 1 105 ? -58.306 22.002 62.225 1.00 47.97 105 PRO A C 1
ATOM 768 O O . PRO A 1 105 ? -57.495 21.781 63.111 1.00 47.97 105 PRO A O 1
ATOM 771 N N . GLU A 1 106 ? -57.999 22.757 61.162 1.00 45.72 106 GLU A N 1
ATOM 772 C CA . GLU A 1 106 ? -56.869 23.709 61.051 1.00 45.72 106 GLU A CA 1
ATOM 773 C C . GLU A 1 106 ? -55.443 23.206 61.363 1.00 45.72 106 GLU A C 1
ATOM 775 O O . GLU A 1 106 ? -54.836 23.530 62.378 1.00 45.72 106 GLU A O 1
ATOM 780 N N . ALA A 1 107 ? -54.818 22.557 60.380 1.00 43.47 107 ALA A N 1
ATOM 781 C CA . ALA A 1 107 ? -53.386 22.731 60.161 1.00 43.47 107 ALA A CA 1
ATOM 782 C C . ALA A 1 107 ? -53.217 23.349 58.775 1.00 43.47 107 ALA A C 1
ATOM 784 O O . ALA A 1 107 ? -53.392 22.684 57.753 1.00 43.47 107 ALA A O 1
ATOM 785 N N . ALA A 1 108 ? -52.950 24.654 58.748 1.00 41.22 108 ALA A N 1
ATOM 786 C CA . ALA A 1 108 ? -52.519 25.351 57.551 1.00 41.22 108 ALA A CA 1
ATOM 787 C C . ALA A 1 108 ? -51.320 24.596 56.965 1.00 41.22 108 ALA A C 1
ATOM 789 O O . ALA A 1 108 ? -50.233 24.590 57.542 1.00 41.22 108 ALA A O 1
ATOM 790 N N . ILE A 1 109 ? -51.520 23.932 55.826 1.00 46.16 109 ILE A N 1
ATOM 791 C CA . ILE A 1 109 ? -50.411 23.427 55.027 1.00 46.16 109 ILE A CA 1
ATOM 792 C C . ILE A 1 109 ? -49.753 24.674 54.447 1.00 46.16 109 ILE A C 1
ATOM 794 O O . ILE A 1 109 ? -50.166 25.193 53.410 1.00 46.16 109 ILE A O 1
ATOM 798 N N . ALA A 1 110 ? -48.755 25.190 55.157 1.00 43.84 110 ALA A N 1
ATOM 799 C CA . ALA A 1 110 ? -47.762 26.051 54.555 1.00 43.84 110 ALA A CA 1
ATOM 800 C C . ALA A 1 110 ? -47.082 25.210 53.470 1.00 43.84 110 ALA A C 1
ATOM 802 O O . ALA A 1 110 ? -46.232 24.367 53.754 1.00 43.84 110 ALA A O 1
ATOM 803 N N . ILE A 1 111 ? -47.520 25.384 52.222 1.00 46.38 111 ILE A N 1
ATOM 804 C CA . ILE A 1 111 ? -46.732 24.983 51.064 1.00 46.38 111 ILE A CA 1
ATOM 805 C C . ILE A 1 111 ? -45.548 25.938 51.076 1.00 46.38 111 ILE A C 1
ATOM 807 O O . ILE A 1 111 ? -45.606 27.029 50.508 1.00 46.38 111 ILE A O 1
ATOM 811 N N . ASP A 1 112 ? -44.504 25.552 51.797 1.00 47.12 112 ASP A N 1
ATOM 812 C CA . ASP A 1 112 ? -43.212 26.179 51.638 1.00 47.12 112 ASP A CA 1
ATOM 813 C C . ASP A 1 112 ? -42.809 25.903 50.185 1.00 47.12 112 ASP A C 1
ATOM 815 O O . ASP A 1 112 ? -42.530 24.761 49.801 1.00 47.12 112 ASP A O 1
ATOM 819 N N . ARG A 1 113 ? -42.887 26.929 49.327 1.00 51.41 113 ARG A N 1
ATOM 820 C CA . ARG A 1 113 ? -42.191 26.922 48.037 1.00 51.41 113 ARG A CA 1
ATOM 821 C C . ARG A 1 113 ? -40.706 26.963 48.373 1.00 51.41 113 ARG A C 1
ATOM 823 O O . ARG A 1 113 ? -40.071 28.009 48.317 1.00 51.41 113 ARG A O 1
ATOM 830 N N . GLY A 1 114 ? -40.181 25.811 48.769 1.00 41.84 114 GLY A N 1
ATOM 831 C CA . GLY A 1 114 ? -38.762 25.573 48.910 1.00 41.84 114 GLY A CA 1
ATOM 832 C C . GLY A 1 114 ? -38.129 25.574 47.527 1.00 41.84 114 GLY A C 1
ATOM 833 O O . GLY A 1 114 ? -37.940 24.522 46.916 1.00 41.84 114 GLY A O 1
ATOM 834 N N . ASP A 1 115 ? -37.815 26.768 47.034 1.00 54.47 115 ASP A N 1
ATOM 835 C CA . ASP A 1 115 ? -36.845 27.000 45.970 1.00 54.47 115 ASP A CA 1
ATOM 836 C C . ASP A 1 115 ? -35.470 26.476 46.431 1.00 54.47 115 ASP A C 1
ATOM 838 O O . ASP A 1 115 ? -34.689 27.228 47.006 1.00 54.47 115 ASP A O 1
ATOM 842 N N . ALA A 1 116 ? -35.193 25.176 46.252 1.00 56.53 116 ALA A N 1
ATOM 843 C CA . ALA A 1 116 ? -33.861 24.537 46.163 1.00 56.53 116 ALA A CA 1
ATOM 844 C C . ALA A 1 116 ? -33.970 23.052 46.558 1.00 56.53 116 ALA A C 1
ATOM 846 O O . ALA A 1 116 ? -34.047 22.753 47.750 1.00 56.53 116 ALA A O 1
ATOM 847 N N . PRO A 1 117 ? -33.939 22.091 45.608 1.00 53.97 117 PRO A N 1
ATOM 848 C CA . PRO A 1 117 ? -32.705 21.757 44.877 1.00 53.97 117 PRO A CA 1
ATOM 849 C C . PRO A 1 117 ? -32.912 21.343 43.400 1.00 53.97 117 PRO A C 1
ATOM 851 O O . PRO A 1 117 ? -31.955 20.936 42.736 1.00 53.97 117 PRO A O 1
ATOM 854 N N . ALA A 1 118 ? -34.139 21.435 42.878 1.00 52.66 118 ALA A N 1
ATOM 855 C CA . ALA A 1 118 ? -34.495 20.921 41.553 1.00 52.66 118 ALA A CA 1
ATOM 856 C C . ALA A 1 118 ? -33.776 21.664 40.411 1.00 52.66 118 ALA A C 1
ATOM 858 O O . ALA A 1 118 ? -33.292 21.029 39.476 1.00 52.66 118 ALA A O 1
ATOM 859 N N . ASP A 1 119 ? -33.593 22.980 40.535 1.00 54.44 119 ASP A N 1
ATOM 860 C CA . ASP A 1 119 ? -32.957 23.796 39.490 1.00 54.44 119 ASP A CA 1
ATOM 861 C C . ASP A 1 119 ? -31.454 23.532 39.345 1.00 54.44 119 ASP A C 1
ATOM 863 O O . ASP A 1 119 ? -30.916 23.550 38.236 1.00 54.44 119 ASP A O 1
ATOM 867 N N . ARG A 1 120 ? -30.762 23.197 40.445 1.00 58.66 120 ARG A N 1
ATOM 868 C CA . ARG A 1 120 ? -29.349 22.782 40.389 1.00 58.66 120 ARG A CA 1
ATOM 869 C C . ARG A 1 120 ? -29.189 21.413 39.731 1.00 58.66 120 ARG A C 1
ATOM 871 O O . ARG A 1 120 ? -28.240 21.215 38.975 1.00 58.66 120 ARG A O 1
ATOM 878 N N . ALA A 1 121 ? -30.125 20.494 39.974 1.00 60.28 121 ALA A N 1
ATOM 879 C CA . ALA A 1 121 ? -30.132 19.184 39.328 1.00 60.28 121 ALA A CA 1
ATOM 880 C C . ALA A 1 121 ? -30.445 19.287 37.822 1.00 60.28 121 ALA A C 1
ATOM 882 O O . ALA A 1 121 ? -29.805 18.611 37.017 1.00 60.28 121 ALA A O 1
ATOM 883 N N . LEU A 1 122 ? -31.362 20.178 37.429 1.00 59.12 122 LEU A N 1
ATOM 884 C CA . LEU A 1 122 ? -31.692 20.455 36.025 1.00 59.12 122 LEU A CA 1
ATOM 885 C C . LEU A 1 122 ? -30.534 21.127 35.271 1.00 59.12 122 LEU A C 1
ATOM 887 O O . LEU A 1 122 ? -30.240 20.735 34.142 1.00 59.12 122 LEU A O 1
ATOM 891 N N . GLY A 1 123 ? -29.832 22.078 35.897 1.00 60.28 123 GLY A N 1
ATOM 892 C CA . GLY A 1 123 ? -28.642 22.710 35.316 1.00 60.28 123 GLY A CA 1
ATOM 893 C C . GLY A 1 123 ? -27.496 21.720 35.087 1.00 60.28 123 GLY A C 1
ATOM 894 O O . GLY A 1 123 ? -26.931 21.674 33.994 1.00 60.28 123 GLY A O 1
ATOM 895 N N . ALA A 1 124 ? -27.216 20.860 36.072 1.00 60.06 124 ALA A N 1
ATOM 896 C CA . ALA A 1 124 ? -26.193 19.819 35.952 1.00 60.06 124 ALA A CA 1
ATOM 897 C C . ALA A 1 124 ? -26.551 18.761 34.890 1.00 60.06 124 ALA A C 1
ATOM 899 O O . ALA A 1 124 ? -25.680 18.298 34.152 1.00 60.06 124 ALA A O 1
ATOM 900 N N . ALA A 1 125 ? -27.836 18.408 34.761 1.00 59.00 125 ALA A N 1
ATOM 901 C CA . ALA A 1 125 ? -28.309 17.498 33.720 1.00 59.00 125 ALA A CA 1
ATOM 902 C C . ALA A 1 125 ? -28.209 18.115 32.312 1.00 59.00 125 ALA A C 1
ATOM 904 O O . ALA A 1 125 ? -27.829 17.426 31.365 1.00 59.00 125 ALA A O 1
ATOM 905 N N . ALA A 1 126 ? -28.492 19.414 32.168 1.00 61.72 126 ALA A N 1
ATOM 906 C CA . ALA A 1 126 ? -28.347 20.128 30.899 1.00 61.72 126 ALA A CA 1
ATOM 907 C C . ALA A 1 126 ? -26.874 20.268 30.472 1.00 61.72 126 ALA A C 1
ATOM 909 O O . ALA A 1 126 ? -26.561 20.162 29.285 1.00 61.72 126 ALA A O 1
ATOM 910 N N . GLU A 1 127 ? -25.964 20.456 31.430 1.00 59.66 127 GLU A N 1
ATOM 911 C CA . GLU A 1 127 ? -24.526 20.539 31.172 1.00 59.66 127 GLU A CA 1
ATOM 912 C C . GLU A 1 127 ? -23.937 19.170 30.787 1.00 59.66 127 GLU A C 1
ATOM 914 O O . GLU A 1 127 ? -23.199 19.079 29.802 1.00 59.66 127 GLU A O 1
ATOM 919 N N . ALA A 1 128 ? -24.353 18.089 31.459 1.00 60.28 128 ALA A N 1
ATOM 920 C CA . ALA A 1 128 ? -23.959 16.716 31.125 1.00 60.28 128 ALA A CA 1
ATOM 921 C C . ALA A 1 128 ? -24.531 16.224 29.780 1.00 60.28 128 ALA A C 1
ATOM 923 O O . ALA A 1 128 ? -23.882 15.451 29.075 1.00 60.28 128 ALA A O 1
ATOM 924 N N . ALA A 1 129 ? -25.723 16.690 29.393 1.00 60.28 129 ALA A N 1
ATOM 925 C CA . ALA A 1 129 ? -26.322 16.406 28.088 1.00 60.28 129 ALA A CA 1
ATOM 926 C C . ALA A 1 129 ? -25.745 17.275 26.951 1.00 60.28 129 ALA A C 1
ATOM 928 O O . ALA A 1 129 ? -26.027 17.027 25.773 1.00 60.28 129 ALA A O 1
ATOM 929 N N . SER A 1 130 ? -24.943 18.300 27.270 1.00 58.41 130 SER A N 1
ATOM 930 C CA . SER A 1 130 ? -24.364 19.181 26.261 1.00 58.41 130 SER A CA 1
ATOM 931 C C . SER A 1 130 ? -23.207 18.482 25.535 1.00 58.41 130 SER A C 1
ATOM 933 O O . SER A 1 130 ? -22.107 18.281 26.045 1.00 58.41 130 SER A O 1
ATOM 935 N N . VAL A 1 131 ? -23.473 18.070 24.295 1.00 60.16 131 VAL A N 1
ATOM 936 C CA . VAL A 1 131 ? -22.486 17.419 23.428 1.00 60.16 131 VAL A CA 1
ATOM 937 C C . VAL A 1 131 ? -21.270 18.345 23.249 1.00 60.16 131 VAL A C 1
ATOM 939 O O . VAL A 1 131 ? -21.441 19.498 22.832 1.00 60.16 131 VAL A O 1
ATOM 942 N N . PRO A 1 132 ? -20.031 17.869 23.492 1.00 59.94 132 PRO A N 1
ATOM 943 C CA . PRO A 1 132 ? -18.829 18.674 23.324 1.00 59.94 132 PRO A CA 1
ATOM 944 C C . PRO A 1 132 ? -18.778 19.300 21.926 1.00 59.94 132 PRO A C 1
ATOM 946 O O . PRO A 1 132 ? -18.728 18.595 20.917 1.00 59.94 132 PRO A O 1
ATOM 949 N N . LYS A 1 133 ? -18.721 20.637 21.841 1.00 59.38 133 LYS A N 1
ATOM 950 C CA . LYS A 1 133 ? -18.692 21.389 20.563 1.00 59.38 133 LYS A CA 1
ATOM 951 C C . LYS A 1 133 ? -17.565 20.960 19.608 1.00 59.38 133 LYS A C 1
ATOM 953 O O . LYS A 1 133 ? -17.648 21.215 18.408 1.00 59.38 133 LYS A O 1
ATOM 958 N N . ARG A 1 134 ? -16.527 20.281 20.113 1.00 59.91 134 ARG A N 1
ATOM 959 C CA . ARG A 1 134 ? -15.457 19.678 19.300 1.00 59.91 134 ARG A CA 1
ATOM 960 C C . ARG A 1 134 ? -15.954 18.530 18.408 1.00 59.91 134 ARG A C 1
ATOM 962 O O . ARG A 1 134 ? -15.444 18.393 17.303 1.00 59.91 134 ARG A O 1
ATOM 969 N N . LEU A 1 135 ? -16.979 17.782 18.824 1.00 57.22 135 LEU A N 1
ATOM 970 C CA . LEU A 1 135 ? -17.596 16.713 18.025 1.00 57.22 135 LEU A CA 1
ATOM 971 C C . LEU A 1 135 ? -18.551 17.254 16.949 1.00 57.22 135 LEU A C 1
ATOM 973 O O . LEU A 1 135 ? -18.714 16.642 15.899 1.00 57.22 135 LEU A O 1
ATOM 977 N N . LEU A 1 136 ? -19.129 18.441 17.155 1.00 59.06 136 LEU A N 1
ATOM 978 C CA . LEU A 1 136 ? -20.032 19.074 16.184 1.00 59.06 136 LEU A CA 1
ATOM 979 C C . LEU A 1 136 ? -19.292 19.763 15.021 1.00 59.06 136 LEU A C 1
ATOM 981 O O . LEU A 1 136 ? -19.900 20.027 13.984 1.00 59.06 136 LEU A O 1
ATOM 985 N N . ARG A 1 137 ? -17.980 20.023 15.144 1.00 56.38 137 ARG A N 1
ATOM 986 C CA . ARG A 1 137 ? -17.161 20.591 14.054 1.00 56.38 137 ARG A CA 1
ATOM 987 C C . ARG A 1 137 ? -16.824 19.592 12.942 1.00 56.38 137 ARG A C 1
ATOM 989 O O . ARG A 1 137 ? -16.540 20.029 11.836 1.00 56.38 137 ARG A O 1
ATOM 996 N N . PHE A 1 138 ? -16.932 18.285 13.185 1.00 56.12 138 PHE A N 1
ATOM 997 C CA . PHE A 1 138 ? -16.680 17.255 12.166 1.00 56.12 138 PHE A CA 1
ATOM 998 C C . PHE A 1 138 ? -17.861 17.013 11.209 1.00 56.12 138 PHE A C 1
ATOM 1000 O O . PHE A 1 138 ? -17.768 16.172 10.320 1.00 56.12 138 PHE A O 1
ATOM 1007 N N . ARG A 1 139 ? -18.970 17.759 11.344 1.00 53.19 139 ARG A N 1
ATOM 1008 C CA . ARG A 1 139 ? -20.176 17.597 10.512 1.00 53.19 139 ARG A CA 1
ATOM 1009 C C . ARG A 1 139 ? -20.501 18.816 9.641 1.00 53.19 139 ARG A C 1
ATOM 1011 O O . ARG A 1 139 ? -21.669 19.099 9.383 1.00 53.19 139 ARG A O 1
ATOM 1018 N N . ARG A 1 140 ? -19.492 19.546 9.164 1.00 50.97 140 ARG A N 1
ATOM 1019 C CA . ARG A 1 140 ? -19.647 20.456 8.018 1.00 50.97 140 ARG A CA 1
ATOM 1020 C C . ARG A 1 140 ? -18.410 20.385 7.124 1.00 50.97 140 ARG A C 1
ATOM 1022 O O . ARG A 1 140 ? -17.438 21.055 7.424 1.00 50.97 140 ARG A O 1
ATOM 1029 N N . ARG A 1 141 ? -18.570 19.600 6.051 1.00 45.69 141 ARG A N 1
ATOM 1030 C CA . ARG A 1 141 ? -17.891 19.645 4.742 1.00 45.69 141 ARG A CA 1
ATOM 1031 C C . ARG A 1 141 ? -16.366 19.661 4.736 1.00 45.69 141 ARG A C 1
ATOM 1033 O O . ARG A 1 141 ? -15.780 20.709 5.066 1.00 45.69 141 ARG A O 1
#

Secondary structure (DSSP, 8-state):
--HHHHHHHTTHHHHHHHHHHHHHHHHHHHHHHHHHHHHHHHHHHHHHHHHHHHHHHHHHHHHHHHHHHHHHHHHHHHHHHHHHHHHHTS--------------------------SHHHHHHHHHHHTS--HHHHGGG--

pLDDT: mean 73.03, std 18.41, range [38.88, 97.62]

Sequence (141 aa):
MNAQSVLDAIGLGELVARDVLAVQLMVLAATVAAFVISLALAVVASRSARRAGRARADAETFLRSAQDIVVEARQISAHIDRATARSATVEPIAPVRVSARETTPEAAIAIDRGDAPADRALGAAAEAASVPKRLLRFRRR

Radius of gyration: 45.26 Å; chains: 1; bounding box: 109×37×112 Å

Foldseek 3Di:
DDPQVVCVVVVNNVVVVVVVVVVVVVVVVVVVVVVVVVVVVVVVVVVVVVVVVVVVVVVVVVVVVVVVVVVVVVVVVVVVVVVVVVVVPPDPPPPPPPPPDDDDDDDPPPPPPPPDDVVVVVVVVVVVPDDPVVVVVVPDD